Pr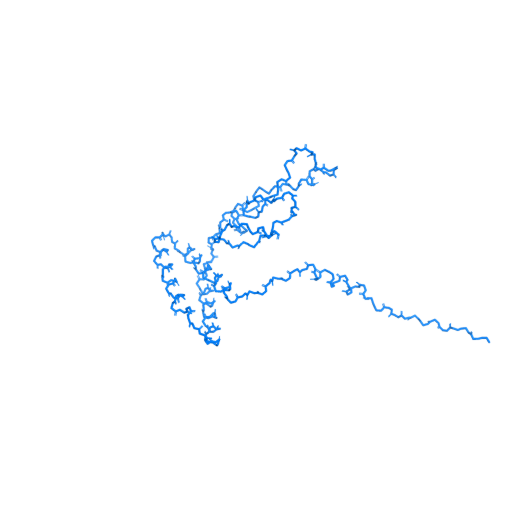otein AF-A0A7S3HL74-F1 (afdb_monomer_lite)

Structure (mmCIF, N/CA/C/O backbone):
data_AF-A0A7S3HL74-F1
#
_entry.id   AF-A0A7S3HL74-F1
#
loop_
_atom_site.group_PDB
_atom_site.id
_atom_site.type_symbol
_atom_site.label_atom_id
_atom_site.label_alt_id
_atom_site.label_comp_id
_atom_site.label_asym_id
_atom_site.label_entity_id
_atom_site.label_seq_id
_atom_site.pdbx_PDB_ins_code
_atom_site.Cartn_x
_atom_site.Cartn_y
_atom_site.Cartn_z
_atom_site.occupancy
_atom_site.B_iso_or_equiv
_atom_site.auth_seq_id
_atom_site.auth_comp_id
_atom_site.auth_asym_id
_atom_site.auth_atom_id
_atom_site.pdbx_PDB_model_num
ATOM 1 N N . MET A 1 1 ? 75.585 -4.451 28.211 1.00 37.38 1 MET A N 1
ATOM 2 C CA . MET A 1 1 ? 74.907 -4.015 26.971 1.00 37.38 1 MET A CA 1
ATOM 3 C C . MET A 1 1 ? 73.570 -4.729 26.893 1.00 37.38 1 MET A C 1
ATOM 5 O O . MET A 1 1 ? 73.553 -5.946 26.781 1.00 37.38 1 MET A O 1
ATOM 9 N N . ALA A 1 2 ? 72.476 -3.990 27.071 1.00 44.38 2 ALA A N 1
ATOM 10 C CA . ALA A 1 2 ? 71.110 -4.502 27.056 1.00 44.38 2 ALA A CA 1
ATOM 11 C C . ALA A 1 2 ? 70.552 -4.441 25.628 1.00 44.38 2 ALA A C 1
ATOM 13 O O . ALA A 1 2 ? 70.630 -3.385 25.007 1.00 44.38 2 ALA A O 1
ATOM 14 N N . LEU A 1 3 ? 69.982 -5.533 25.114 1.00 41.03 3 LEU A N 1
ATOM 15 C CA . LEU A 1 3 ? 69.311 -5.549 23.810 1.00 41.03 3 LEU A CA 1
ATOM 16 C C . LEU A 1 3 ? 68.032 -6.399 23.866 1.00 41.03 3 LEU A C 1
ATOM 18 O O . LEU A 1 3 ? 68.040 -7.610 23.696 1.00 41.03 3 LEU A O 1
ATOM 22 N N . HIS A 1 4 ? 66.960 -5.679 24.205 1.00 42.56 4 HIS A N 1
ATOM 23 C CA . HIS A 1 4 ? 65.608 -5.703 23.638 1.00 42.56 4 HIS A CA 1
ATOM 24 C C . HIS A 1 4 ? 64.936 -7.057 23.339 1.00 42.56 4 HIS A C 1
ATOM 26 O O . HIS A 1 4 ? 65.100 -7.653 22.279 1.00 42.56 4 HIS A O 1
ATOM 32 N N . LEU A 1 5 ? 64.035 -7.429 24.254 1.00 47.34 5 LEU A N 1
ATOM 33 C CA . LEU A 1 5 ? 62.905 -8.331 24.034 1.00 47.34 5 LEU A CA 1
ATOM 34 C C . LEU A 1 5 ? 61.949 -7.729 22.986 1.00 47.34 5 LEU A C 1
ATOM 36 O O . LEU A 1 5 ? 61.347 -6.682 23.223 1.00 47.34 5 LEU A O 1
ATOM 40 N N . LEU A 1 6 ? 61.787 -8.397 21.841 1.00 46.84 6 LEU A N 1
ATOM 41 C CA . LEU A 1 6 ? 60.770 -8.064 20.840 1.00 46.84 6 LEU A CA 1
ATOM 42 C C . LEU A 1 6 ? 59.389 -8.505 21.341 1.00 46.84 6 LEU A C 1
ATOM 44 O O . LEU A 1 6 ? 58.988 -9.659 21.204 1.00 46.84 6 LEU A O 1
ATOM 48 N N . PHE A 1 7 ? 58.660 -7.561 21.931 1.00 42.19 7 PHE A N 1
ATOM 49 C CA . PHE A 1 7 ? 57.243 -7.699 22.244 1.00 42.19 7 PHE A CA 1
ATOM 50 C C . PHE A 1 7 ? 56.452 -7.654 20.923 1.00 42.19 7 PHE A C 1
ATOM 52 O O . PHE A 1 7 ? 56.170 -6.583 20.389 1.00 42.19 7 PHE A O 1
ATOM 59 N N . LEU A 1 8 ? 56.121 -8.818 20.359 1.00 46.44 8 LEU A N 1
ATOM 60 C CA . LEU A 1 8 ? 55.135 -8.928 19.281 1.00 46.44 8 LEU A CA 1
ATOM 61 C C . LEU A 1 8 ? 53.761 -8.585 19.866 1.00 46.44 8 LEU A C 1
ATOM 63 O O . LEU A 1 8 ? 53.070 -9.442 20.414 1.00 46.44 8 LEU A O 1
ATOM 67 N N . SER A 1 9 ? 53.369 -7.313 19.784 1.00 47.75 9 SER A N 1
ATOM 68 C CA . SER A 1 9 ? 51.990 -6.917 20.047 1.00 47.75 9 SER A CA 1
ATOM 69 C C . SER A 1 9 ? 51.095 -7.619 19.028 1.00 47.75 9 SER A C 1
ATOM 71 O O . SER A 1 9 ? 51.180 -7.342 17.831 1.00 47.75 9 SER A O 1
ATOM 73 N N . THR A 1 10 ? 50.237 -8.523 19.490 1.00 53.28 10 THR A N 1
ATOM 74 C CA . THR A 1 10 ? 49.133 -9.064 18.702 1.00 53.28 10 THR A CA 1
ATOM 75 C C . THR A 1 10 ? 48.190 -7.911 18.365 1.00 53.28 10 THR A C 1
ATOM 77 O O . THR A 1 10 ? 47.340 -7.507 19.157 1.00 53.28 10 THR A O 1
ATOM 80 N N . GLN A 1 11 ? 48.388 -7.314 17.191 1.00 55.34 11 GLN A N 1
ATOM 81 C CA . GLN A 1 11 ? 47.513 -6.282 16.655 1.00 55.34 11 GLN A CA 1
ATOM 82 C C . GLN A 1 11 ? 46.176 -6.964 16.352 1.00 55.34 11 GLN A C 1
ATOM 84 O O . GLN A 1 11 ? 46.013 -7.624 15.334 1.00 55.34 11 GLN A O 1
ATOM 89 N N . LYS A 1 12 ? 45.238 -6.904 17.299 1.00 55.38 12 LYS A N 1
ATOM 90 C CA . LYS A 1 12 ? 43.874 -7.415 17.129 1.00 55.38 12 LYS A CA 1
ATOM 91 C C . LYS A 1 12 ? 43.313 -6.770 15.858 1.00 55.38 12 LYS A C 1
ATOM 93 O O . LYS A 1 12 ? 43.218 -5.547 15.828 1.00 55.38 12 LYS A O 1
ATOM 98 N N . ASP A 1 13 ? 43.016 -7.561 14.824 1.00 56.47 13 ASP A N 1
ATOM 99 C CA . ASP A 1 13 ? 42.648 -7.095 13.478 1.00 56.47 13 ASP A CA 1
ATOM 100 C C . ASP A 1 13 ? 41.436 -6.145 13.490 1.00 56.47 13 ASP A C 1
ATOM 102 O O . ASP A 1 13 ? 40.280 -6.529 13.308 1.00 56.47 13 ASP A O 1
ATOM 106 N N . THR A 1 14 ? 41.699 -4.855 13.687 1.00 60.34 14 THR A N 1
ATOM 107 C CA . THR A 1 14 ? 40.714 -3.767 13.646 1.00 60.34 14 THR A CA 1
ATOM 108 C C . THR A 1 14 ? 40.170 -3.555 12.235 1.00 60.34 14 THR A C 1
ATOM 110 O O . THR A 1 14 ? 39.013 -3.165 12.076 1.00 60.34 14 THR A O 1
ATOM 113 N N . ARG A 1 15 ? 40.963 -3.892 11.206 1.00 59.84 15 ARG A N 1
ATOM 114 C CA . ARG A 1 15 ? 40.569 -3.832 9.788 1.00 59.84 15 ARG A CA 1
ATOM 115 C C . ARG A 1 15 ? 39.362 -4.701 9.465 1.00 59.84 15 ARG A C 1
ATOM 117 O O . ARG A 1 15 ? 38.503 -4.272 8.701 1.00 59.84 15 ARG A O 1
ATOM 124 N N . MET A 1 16 ? 39.280 -5.896 10.050 1.00 53.41 16 MET A N 1
ATOM 125 C CA . MET A 1 16 ? 38.157 -6.802 9.811 1.00 53.41 16 M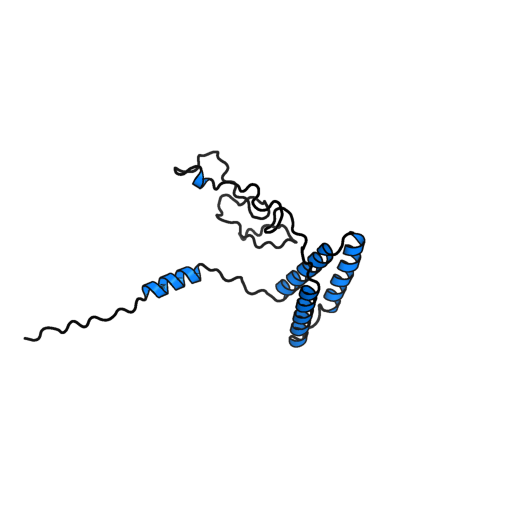ET A CA 1
ATOM 126 C C . MET A 1 16 ? 36.853 -6.171 10.313 1.00 53.41 16 MET A C 1
ATOM 128 O O . MET A 1 16 ? 35.866 -6.122 9.586 1.00 53.41 16 MET A O 1
ATOM 132 N N . ASN A 1 17 ? 36.876 -5.585 11.514 1.00 74.19 17 ASN A N 1
ATOM 133 C CA . ASN A 1 17 ? 35.724 -4.886 12.081 1.00 74.19 17 ASN A CA 1
ATOM 134 C C . ASN A 1 17 ? 35.342 -3.649 11.246 1.00 74.19 17 ASN A C 1
ATOM 136 O O . ASN A 1 17 ? 34.166 -3.412 11.003 1.00 74.19 17 ASN A O 1
ATOM 140 N N . GLN A 1 18 ? 36.322 -2.910 10.719 1.00 75.25 18 GLN A N 1
ATOM 141 C CA . GLN A 1 18 ? 36.076 -1.762 9.844 1.00 75.25 18 GLN A CA 1
ATOM 142 C C . GLN A 1 18 ? 35.429 -2.158 8.506 1.00 75.25 18 GLN A C 1
ATOM 144 O O . GLN A 1 18 ? 34.507 -1.483 8.059 1.00 75.25 18 GLN A O 1
ATOM 149 N N . ALA A 1 19 ? 35.866 -3.255 7.878 1.00 73.56 19 ALA A N 1
ATOM 150 C CA . ALA A 1 19 ? 35.266 -3.758 6.641 1.00 73.56 19 ALA A CA 1
ATOM 151 C C . ALA A 1 19 ? 33.822 -4.243 6.862 1.00 73.56 19 ALA A C 1
ATOM 153 O O . ALA A 1 19 ? 32.936 -3.920 6.071 1.00 73.56 19 ALA A O 1
ATOM 154 N N . PHE A 1 20 ? 33.562 -4.947 7.971 1.00 69.12 20 PHE A N 1
ATOM 155 C CA . PHE A 1 20 ? 32.204 -5.341 8.361 1.00 69.12 20 PHE A CA 1
ATOM 156 C C . PHE A 1 20 ? 31.319 -4.132 8.684 1.00 69.12 20 PHE A C 1
ATOM 158 O O . PHE A 1 20 ? 30.174 -4.087 8.244 1.00 69.12 20 PHE A O 1
ATOM 165 N N . GLN A 1 21 ? 31.842 -3.125 9.389 1.00 70.50 21 GLN A N 1
ATOM 166 C CA . GLN A 1 21 ? 31.128 -1.875 9.663 1.00 70.50 21 GLN A CA 1
ATOM 167 C C . GLN A 1 21 ? 30.859 -1.071 8.388 1.00 70.50 21 GLN A C 1
ATOM 169 O O . GLN A 1 21 ? 29.781 -0.506 8.259 1.00 70.50 21 GLN A O 1
ATOM 174 N N . ALA A 1 22 ? 31.784 -1.053 7.425 1.00 74.00 22 ALA A N 1
ATOM 175 C CA . ALA A 1 22 ? 31.590 -0.404 6.129 1.00 74.00 22 ALA A CA 1
ATOM 176 C C . ALA A 1 22 ? 30.518 -1.118 5.288 1.00 74.00 22 ALA A C 1
ATOM 178 O O . ALA A 1 22 ? 29.643 -0.465 4.721 1.00 74.00 22 ALA A O 1
ATOM 179 N N . ALA A 1 23 ? 30.532 -2.454 5.260 1.00 69.25 23 ALA A N 1
ATOM 180 C CA . ALA A 1 23 ? 29.496 -3.249 4.606 1.00 69.25 23 ALA A CA 1
ATOM 181 C C . ALA A 1 23 ? 28.125 -3.074 5.285 1.00 69.25 23 ALA A C 1
ATOM 183 O O . ALA A 1 23 ? 27.117 -2.915 4.604 1.00 69.25 23 ALA A O 1
ATOM 184 N N . ALA A 1 24 ? 28.080 -3.036 6.620 1.00 64.12 24 ALA A N 1
ATOM 185 C CA . ALA A 1 24 ? 26.858 -2.777 7.380 1.00 64.12 24 ALA A CA 1
ATOM 186 C C . ALA A 1 24 ? 26.355 -1.332 7.215 1.00 64.12 24 ALA A C 1
ATOM 188 O O . ALA A 1 24 ? 25.153 -1.115 7.138 1.00 64.12 24 ALA A O 1
ATOM 189 N N . ALA A 1 25 ? 27.249 -0.346 7.100 1.00 60.09 25 ALA A N 1
ATOM 190 C CA . ALA A 1 25 ? 26.888 1.044 6.821 1.00 60.09 25 ALA A CA 1
ATOM 191 C C . ALA A 1 25 ? 26.334 1.234 5.398 1.00 60.09 25 ALA A C 1
ATOM 193 O O . ALA A 1 25 ? 25.518 2.127 5.172 1.00 60.09 25 ALA A O 1
ATOM 194 N N . ALA A 1 26 ? 26.737 0.383 4.445 1.00 58.62 26 ALA A N 1
ATOM 195 C CA . ALA A 1 26 ? 26.147 0.348 3.107 1.00 58.62 26 ALA A CA 1
ATOM 196 C C . ALA A 1 26 ? 24.692 -0.161 3.121 1.00 58.62 26 ALA A C 1
ATOM 198 O O . ALA A 1 26 ? 23.897 0.220 2.257 1.00 58.62 26 ALA A O 1
ATOM 199 N N . TYR A 1 27 ? 24.310 -0.963 4.123 1.00 51.84 27 TYR A N 1
ATOM 200 C CA . TYR A 1 27 ? 22.913 -1.305 4.378 1.00 51.84 27 TYR A CA 1
ATOM 201 C C . TYR A 1 27 ? 22.188 -0.108 4.999 1.00 51.84 27 TYR A C 1
ATOM 203 O O . TYR A 1 27 ? 22.170 0.105 6.210 1.00 51.84 27 TYR A O 1
ATOM 211 N N . LYS A 1 28 ? 21.536 0.682 4.146 1.00 54.94 28 LYS A N 1
ATOM 212 C CA . LYS A 1 28 ? 20.613 1.730 4.587 1.00 54.94 28 LYS A CA 1
ATOM 213 C C . LYS A 1 28 ? 19.400 1.069 5.249 1.00 54.94 28 LYS A C 1
ATOM 215 O O . LYS A 1 28 ? 18.596 0.430 4.572 1.00 54.94 28 LYS A O 1
ATOM 220 N N . PHE A 1 29 ? 19.257 1.223 6.566 1.00 47.34 29 PHE A N 1
ATOM 221 C CA . PHE A 1 29 ? 18.035 0.822 7.263 1.00 47.34 29 PHE A CA 1
ATOM 222 C C . PHE A 1 29 ? 16.837 1.579 6.682 1.00 47.34 29 PHE A C 1
ATOM 224 O O . PHE A 1 29 ? 16.922 2.778 6.401 1.00 47.34 29 PHE A O 1
ATOM 231 N N . ALA A 1 30 ? 15.711 0.886 6.505 1.00 58.19 30 ALA A N 1
ATOM 232 C CA . ALA A 1 30 ? 14.470 1.551 6.138 1.00 58.19 30 ALA A CA 1
ATOM 233 C C . ALA A 1 30 ? 14.126 2.603 7.212 1.00 58.19 30 ALA A C 1
ATOM 235 O O . ALA A 1 30 ? 14.238 2.301 8.404 1.00 58.19 30 ALA A O 1
ATOM 236 N N . PRO A 1 31 ? 13.717 3.826 6.826 1.00 70.75 31 PRO A N 1
ATOM 237 C CA . PRO A 1 31 ? 13.365 4.853 7.795 1.00 70.75 31 PRO A CA 1
ATOM 238 C C . PRO A 1 31 ? 12.210 4.372 8.678 1.00 70.75 31 PRO A C 1
ATOM 240 O O . PRO A 1 31 ? 11.273 3.724 8.197 1.00 70.75 31 PRO A O 1
ATOM 243 N N . THR A 1 32 ? 12.268 4.703 9.969 1.00 79.44 32 THR A N 1
ATOM 244 C CA . THR A 1 32 ? 11.160 4.446 10.891 1.00 79.44 32 THR A CA 1
ATOM 245 C C . THR A 1 32 ? 9.922 5.197 10.408 1.00 79.44 32 THR A C 1
ATOM 247 O O . THR A 1 32 ? 9.981 6.365 10.017 1.00 79.44 32 THR A O 1
ATOM 250 N N . LEU A 1 33 ? 8.787 4.502 10.366 1.00 84.19 33 LEU A N 1
ATOM 251 C CA . LEU A 1 33 ? 7.558 5.071 9.831 1.00 84.19 33 LEU A CA 1
ATOM 252 C C . LEU A 1 33 ? 6.895 5.965 10.869 1.00 84.19 33 LEU A C 1
ATOM 254 O O . LEU A 1 33 ? 6.742 5.598 12.031 1.00 84.19 33 LEU A O 1
ATOM 258 N N . THR A 1 34 ? 6.433 7.129 10.426 1.00 91.75 34 THR A N 1
ATOM 259 C CA . THR A 1 34 ? 5.520 7.940 11.236 1.00 91.75 34 THR A CA 1
ATOM 260 C C . THR A 1 34 ? 4.186 7.209 11.401 1.00 91.75 34 THR A C 1
ATOM 262 O O . THR A 1 34 ? 3.741 6.500 10.494 1.00 91.75 34 THR A O 1
ATOM 265 N N . HIS A 1 35 ? 3.484 7.444 12.513 1.00 90.62 35 HIS A N 1
ATOM 266 C CA . HIS A 1 35 ? 2.168 6.841 12.758 1.00 90.62 35 HIS A CA 1
ATOM 267 C C . HIS A 1 35 ? 1.191 7.070 11.590 1.00 90.62 35 HIS A C 1
ATOM 269 O O . HIS A 1 35 ? 0.522 6.146 11.131 1.00 90.62 35 HIS A O 1
ATOM 275 N N . LYS A 1 36 ? 1.182 8.285 11.025 1.00 91.06 36 LYS A N 1
ATOM 276 C CA . LYS A 1 36 ? 0.378 8.618 9.841 1.00 91.06 36 LYS A CA 1
ATOM 277 C C . LYS A 1 36 ? 0.725 7.724 8.645 1.00 91.06 36 LYS A C 1
ATOM 279 O O . LYS A 1 36 ? -0.178 7.231 7.976 1.00 91.06 36 LYS A O 1
ATOM 284 N N . GLN A 1 37 ? 2.012 7.507 8.362 1.00 89.75 37 GLN A N 1
ATOM 285 C CA . GLN A 1 37 ? 2.442 6.622 7.275 1.00 89.75 37 GLN A CA 1
ATOM 286 C C . GLN A 1 37 ? 2.037 5.169 7.532 1.00 89.75 37 GLN A C 1
ATOM 288 O O . GLN A 1 37 ? 1.591 4.505 6.598 1.00 89.75 37 GLN A O 1
ATOM 293 N N . GLU A 1 38 ? 2.145 4.681 8.769 1.00 90.19 38 GLU A N 1
ATOM 294 C CA . GLU A 1 38 ? 1.703 3.327 9.120 1.00 90.19 38 GLU A CA 1
ATOM 295 C C . GLU A 1 38 ? 0.204 3.138 8.883 1.00 90.19 38 GLU A C 1
ATOM 297 O O . GLU A 1 38 ? -0.193 2.190 8.205 1.00 90.19 38 GLU A O 1
ATOM 302 N N . VAL A 1 39 ? -0.624 4.069 9.367 1.00 93.75 39 VAL A N 1
ATOM 303 C CA . VAL A 1 39 ? -2.082 4.033 9.183 1.00 93.75 39 VAL A CA 1
ATOM 304 C C . VAL A 1 39 ? -2.446 4.106 7.699 1.00 93.75 39 VAL A C 1
ATOM 306 O O . VAL A 1 39 ? -3.264 3.317 7.229 1.00 93.75 39 VAL A O 1
ATOM 309 N N . MET A 1 40 ? -1.802 4.989 6.925 1.00 93.12 40 MET A N 1
ATOM 310 C CA . MET A 1 40 ? -2.044 5.087 5.478 1.00 93.12 40 MET A CA 1
ATOM 311 C C . MET A 1 40 ? -1.652 3.804 4.734 1.00 93.12 40 MET A C 1
ATOM 313 O O . MET A 1 40 ? -2.377 3.363 3.842 1.00 93.12 40 MET A O 1
ATOM 317 N N . ARG A 1 41 ? -0.530 3.168 5.097 1.00 90.12 41 ARG A N 1
ATOM 318 C CA . ARG A 1 41 ? -0.130 1.874 4.519 1.00 90.12 41 ARG A CA 1
ATOM 319 C C . ARG A 1 41 ? -1.111 0.767 4.890 1.00 90.12 41 ARG A C 1
ATOM 321 O O . ARG A 1 41 ? -1.455 -0.039 4.029 1.00 90.12 41 ARG A O 1
ATOM 328 N N . MET A 1 42 ? -1.589 0.755 6.132 1.00 93.69 42 MET A N 1
ATOM 329 C CA . MET A 1 42 ? -2.586 -0.200 6.611 1.00 93.69 42 MET A CA 1
ATOM 330 C C . MET A 1 42 ? -3.913 -0.057 5.857 1.00 93.69 42 MET A C 1
ATOM 332 O O . MET A 1 42 ? -4.439 -1.055 5.374 1.00 93.69 42 MET A O 1
ATOM 336 N N . TYR A 1 43 ? -4.391 1.175 5.660 1.00 95.94 43 TYR A N 1
ATOM 337 C CA . TYR A 1 43 ? -5.587 1.470 4.865 1.00 95.94 43 TYR A CA 1
ATOM 338 C C . TYR A 1 43 ? -5.436 1.055 3.392 1.00 95.94 43 TYR A C 1
ATOM 340 O O . TYR A 1 43 ? -6.339 0.492 2.782 1.00 95.94 43 TYR A O 1
ATOM 348 N N . ARG A 1 44 ? -4.262 1.263 2.788 1.00 92.81 44 ARG A N 1
ATOM 349 C CA . ARG A 1 44 ? -4.016 0.777 1.418 1.00 92.81 44 ARG A CA 1
ATOM 350 C C . ARG A 1 44 ? -3.990 -0.745 1.350 1.00 92.81 44 ARG A C 1
ATOM 352 O O . ARG A 1 44 ? -4.502 -1.314 0.389 1.00 92.81 44 ARG A O 1
ATOM 359 N N . ARG A 1 45 ? -3.403 -1.406 2.352 1.00 92.19 45 ARG A N 1
ATOM 360 C CA . ARG A 1 45 ? -3.381 -2.872 2.441 1.00 92.19 45 ARG A CA 1
ATOM 361 C C . ARG A 1 45 ? -4.795 -3.434 2.597 1.00 92.19 45 ARG A C 1
ATOM 363 O O . ARG A 1 45 ? -5.095 -4.409 1.918 1.00 92.19 45 ARG A O 1
ATOM 370 N N . SER A 1 46 ? -5.664 -2.810 3.398 1.00 95.81 46 SER A N 1
ATOM 371 C CA . SER A 1 46 ? -7.060 -3.249 3.540 1.00 95.81 46 SER A CA 1
ATOM 372 C C . SER A 1 46 ? -7.838 -3.132 2.232 1.00 95.81 46 SER A C 1
ATOM 374 O O . SER A 1 46 ? -8.469 -4.099 1.823 1.00 95.81 46 SER A O 1
ATOM 376 N N . LEU A 1 47 ? -7.724 -2.015 1.507 1.00 95.81 47 LEU A N 1
ATOM 377 C CA . LEU A 1 47 ? -8.399 -1.862 0.213 1.00 95.81 47 LEU A CA 1
ATOM 378 C C . LEU A 1 47 ? -7.901 -2.859 -0.841 1.00 95.81 47 LEU A C 1
ATOM 380 O O . LEU A 1 47 ? -8.699 -3.405 -1.596 1.00 95.81 47 LEU A O 1
ATOM 384 N N . ARG A 1 48 ? -6.592 -3.133 -0.895 1.00 92.56 48 ARG A N 1
ATOM 385 C CA . ARG A 1 48 ? -6.042 -4.160 -1.798 1.00 92.56 48 ARG A CA 1
ATOM 386 C C . ARG A 1 48 ? -6.533 -5.562 -1.445 1.00 92.56 48 ARG A C 1
ATOM 388 O O . ARG A 1 48 ? -6.770 -6.359 -2.347 1.00 92.56 48 ARG A O 1
ATOM 395 N N . LEU A 1 49 ? -6.684 -5.850 -0.155 1.00 93.88 49 LEU A N 1
ATOM 396 C CA . LEU A 1 49 ? -7.221 -7.115 0.332 1.00 93.88 49 LEU A CA 1
ATOM 397 C C . LEU A 1 49 ? -8.686 -7.274 -0.085 1.00 93.88 49 LEU A C 1
ATOM 399 O O . LEU A 1 49 ? -9.016 -8.277 -0.706 1.00 93.88 49 LEU A O 1
ATOM 403 N N . VAL A 1 50 ? -9.522 -6.253 0.135 1.00 96.31 50 VAL A N 1
ATOM 404 C CA . VAL A 1 50 ? -10.915 -6.231 -0.351 1.00 96.31 50 VAL A CA 1
ATOM 405 C C . VAL A 1 50 ? -10.961 -6.419 -1.868 1.00 96.31 50 VAL A C 1
ATOM 407 O O . VAL A 1 50 ? -11.721 -7.243 -2.355 1.00 96.31 50 VAL A O 1
ATOM 410 N N . ASN A 1 51 ? -10.097 -5.732 -2.620 1.00 94.06 51 ASN A N 1
ATOM 411 C CA . ASN A 1 51 ? -10.008 -5.881 -4.075 1.00 94.06 51 ASN A CA 1
ATOM 412 C C . ASN A 1 51 ? -9.545 -7.271 -4.534 1.00 94.06 51 ASN A C 1
ATOM 414 O O . ASN A 1 51 ? -9.826 -7.644 -5.662 1.00 94.06 51 ASN A O 1
ATOM 418 N N . SER A 1 52 ? -8.789 -8.001 -3.712 1.00 93.00 52 SER A N 1
ATOM 419 C CA . SER A 1 52 ? -8.331 -9.354 -4.059 1.00 93.00 52 SER A CA 1
ATOM 420 C C . SER A 1 52 ? -9.427 -10.396 -3.837 1.00 93.00 52 SER A C 1
ATOM 422 O O . SER A 1 52 ? -9.463 -11.386 -4.549 1.00 93.00 52 SER A O 1
ATOM 424 N N . TRP A 1 53 ? -10.320 -10.164 -2.871 1.00 95.19 53 TRP A N 1
ATOM 425 C CA . TRP A 1 53 ? -11.477 -11.027 -2.613 1.00 95.19 53 TRP A CA 1
ATOM 426 C C . TRP A 1 53 ? -12.692 -10.691 -3.482 1.00 95.19 53 TRP A C 1
ATOM 428 O O . TRP A 1 53 ? -13.478 -11.573 -3.812 1.00 95.19 53 TRP A O 1
ATOM 438 N N . ALA A 1 54 ? -12.887 -9.414 -3.808 1.00 94.75 54 ALA A N 1
ATOM 439 C CA . ALA A 1 54 ? -14.041 -8.965 -4.568 1.00 94.75 54 ALA A CA 1
ATOM 440 C C . ALA A 1 54 ? -13.885 -9.307 -6.054 1.00 94.75 54 ALA A C 1
ATOM 442 O O . ALA A 1 54 ? -12.993 -8.798 -6.728 1.00 94.75 54 ALA A O 1
ATOM 443 N N . GLU A 1 55 ? -14.808 -10.112 -6.574 1.00 90.56 55 GLU A N 1
ATOM 444 C CA . GLU A 1 55 ? -14.906 -10.408 -8.006 1.00 90.56 55 GLU A CA 1
ATOM 445 C C . GLU A 1 55 ? -15.480 -9.213 -8.790 1.00 90.56 55 GLU A C 1
ATOM 447 O O . GLU A 1 55 ? -14.957 -8.826 -9.834 1.00 90.56 55 GLU A O 1
ATOM 452 N N . ASN A 1 56 ? -16.523 -8.577 -8.241 1.00 95.38 56 ASN A N 1
ATOM 453 C CA . ASN A 1 56 ? -17.260 -7.485 -8.880 1.00 95.38 56 ASN A CA 1
ATOM 454 C C . ASN A 1 56 ? -16.962 -6.116 -8.259 1.00 95.38 56 ASN A C 1
ATOM 456 O O . ASN A 1 56 ? -16.695 -5.984 -7.060 1.00 95.38 56 ASN A O 1
ATOM 460 N N . ARG A 1 57 ? -17.075 -5.060 -9.078 1.00 95.00 57 ARG A N 1
ATOM 461 C CA . ARG A 1 57 ? -16.807 -3.684 -8.636 1.00 95.00 57 ARG A CA 1
ATOM 462 C C . ARG A 1 57 ? -17.818 -3.129 -7.647 1.00 95.00 57 ARG A C 1
ATOM 464 O O . ARG A 1 57 ? -17.408 -2.368 -6.775 1.00 95.00 57 ARG A O 1
ATOM 471 N N . ASP A 1 58 ? -19.077 -3.529 -7.735 1.00 96.94 58 ASP A N 1
ATOM 472 C CA . ASP A 1 58 ? -20.107 -3.052 -6.809 1.00 96.94 58 ASP A CA 1
ATOM 473 C C . ASP A 1 58 ? -19.842 -3.567 -5.391 1.00 96.94 58 ASP A C 1
ATOM 475 O O . ASP A 1 58 ? -19.747 -2.774 -4.456 1.00 96.94 58 ASP A O 1
ATOM 479 N N . VAL A 1 59 ? -19.546 -4.866 -5.262 1.00 96.56 59 VAL A N 1
ATOM 480 C CA . VAL A 1 59 ? -19.132 -5.493 -3.993 1.00 96.56 59 VAL A CA 1
ATOM 481 C C . VAL A 1 59 ? -17.875 -4.822 -3.440 1.00 96.56 59 VAL A C 1
ATOM 483 O O . VAL A 1 59 ? -17.818 -4.476 -2.261 1.00 96.56 59 VAL A O 1
ATOM 486 N N . PHE A 1 60 ? -16.873 -4.577 -4.293 1.00 96.94 60 PHE A N 1
ATOM 487 C CA . PHE A 1 60 ? -15.673 -3.851 -3.880 1.00 96.94 60 PHE A CA 1
ATOM 488 C C . PHE A 1 60 ? -16.007 -2.460 -3.325 1.00 96.94 60 PHE A C 1
ATOM 490 O O . PHE A 1 60 ? -15.463 -2.080 -2.292 1.00 96.94 60 PHE A O 1
ATOM 497 N N . ASN A 1 61 ? -16.874 -1.698 -3.995 1.00 96.88 61 ASN A N 1
ATOM 498 C CA . ASN A 1 61 ? -17.219 -0.340 -3.584 1.00 96.88 61 ASN A CA 1
ATOM 499 C C . ASN A 1 61 ? -17.958 -0.328 -2.240 1.00 96.88 61 ASN A C 1
ATOM 501 O O . ASN A 1 61 ? -17.614 0.471 -1.369 1.00 96.88 61 ASN A O 1
ATOM 505 N N . GLU A 1 62 ? -18.924 -1.227 -2.050 1.00 97.75 62 GLU A N 1
ATOM 506 C CA . GLU A 1 62 ? -19.663 -1.364 -0.791 1.00 97.75 62 GLU A CA 1
ATOM 507 C C . GLU A 1 62 ? -18.730 -1.708 0.377 1.00 97.75 62 GLU A C 1
ATOM 509 O O . GLU A 1 62 ? -18.742 -1.033 1.409 1.00 97.75 62 GLU A O 1
ATOM 514 N N . GLU A 1 63 ? -17.865 -2.708 0.207 1.00 97.12 63 GLU A N 1
ATOM 515 C CA . GLU A 1 63 ? -16.914 -3.117 1.243 1.00 97.12 63 GLU A CA 1
ATOM 516 C C . GLU A 1 63 ? -15.828 -2.057 1.488 1.00 97.12 63 GLU A C 1
ATOM 518 O O . GLU A 1 63 ? -15.465 -1.773 2.632 1.00 97.12 63 GLU A O 1
ATOM 523 N N . ALA A 1 64 ? -15.340 -1.393 0.439 1.00 97.06 64 ALA A N 1
ATOM 524 C CA . ALA A 1 64 ? -14.378 -0.302 0.568 1.00 97.06 64 ALA A CA 1
ATOM 525 C C . ALA A 1 64 ? -14.958 0.891 1.345 1.00 97.06 64 ALA A C 1
ATOM 527 O O . ALA A 1 64 ? -14.236 1.525 2.122 1.00 97.06 64 ALA A O 1
ATOM 528 N N . LEU A 1 65 ? -16.251 1.192 1.176 1.00 97.81 65 LEU A N 1
ATOM 529 C CA . LEU A 1 65 ? -16.939 2.225 1.953 1.00 97.81 65 LEU A CA 1
ATOM 530 C C . LEU A 1 65 ? -17.037 1.847 3.432 1.00 97.81 65 LEU A C 1
ATOM 532 O O . LEU A 1 65 ? -16.749 2.695 4.276 1.00 97.81 65 LEU A O 1
ATOM 536 N N . LYS A 1 66 ? -17.351 0.585 3.753 1.00 97.62 66 LYS A N 1
ATOM 537 C CA . LYS A 1 66 ? -17.354 0.091 5.143 1.00 97.62 66 LYS A CA 1
ATOM 538 C C . LYS A 1 66 ? -15.978 0.249 5.787 1.00 97.62 66 LYS A C 1
ATOM 540 O O . LYS A 1 66 ? -15.866 0.833 6.861 1.00 97.62 66 LYS A O 1
ATOM 545 N N . VAL A 1 67 ? -14.916 -0.170 5.092 1.00 97.12 67 VAL A N 1
ATOM 546 C CA . VAL A 1 67 ? -13.534 0.012 5.564 1.00 97.12 67 VAL A CA 1
ATOM 547 C C . VAL A 1 67 ? -13.225 1.493 5.783 1.00 97.12 67 VAL A C 1
ATOM 549 O O . VAL A 1 67 ? -12.661 1.863 6.809 1.00 97.12 67 VAL A O 1
ATOM 552 N N . ARG A 1 68 ? -13.602 2.375 4.855 1.00 97.31 68 ARG A N 1
ATOM 553 C CA . ARG A 1 68 ? -13.383 3.819 5.017 1.00 97.31 68 ARG A CA 1
ATOM 554 C C . ARG A 1 68 ? -14.100 4.377 6.246 1.00 97.31 68 ARG A C 1
ATOM 556 O O . ARG A 1 68 ? -13.515 5.184 6.969 1.00 97.31 68 ARG A O 1
ATOM 563 N N . GLU A 1 69 ? -15.331 3.945 6.482 1.00 98.00 69 GLU A N 1
ATOM 564 C CA . GLU A 1 69 ? -16.130 4.370 7.626 1.00 98.00 69 GLU A CA 1
ATOM 565 C C . GLU A 1 69 ? -15.511 3.911 8.956 1.00 98.00 69 GLU A C 1
ATOM 567 O O . GLU A 1 69 ? -15.335 4.727 9.860 1.00 98.00 69 GLU A O 1
ATOM 572 N N . GLU A 1 70 ? -15.032 2.666 9.048 1.00 96.00 70 GLU A N 1
ATOM 573 C CA . GLU A 1 70 ? -14.312 2.168 10.232 1.00 96.00 70 GLU A CA 1
ATOM 574 C C . GLU A 1 70 ? -13.063 3.005 10.566 1.00 96.00 70 GLU A C 1
ATOM 576 O O . GLU A 1 70 ? -12.783 3.299 11.735 1.00 96.00 70 GLU A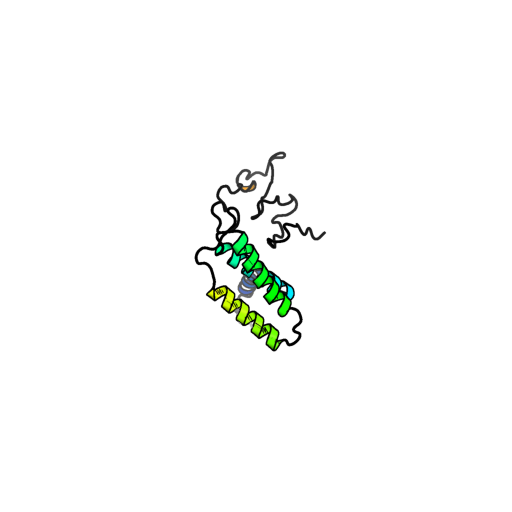 O 1
ATOM 581 N N . PHE A 1 71 ? -12.298 3.418 9.550 1.00 96.50 71 PHE A N 1
ATOM 582 C CA . PHE A 1 71 ? -11.128 4.278 9.750 1.00 96.50 71 PHE A CA 1
ATOM 583 C C . PHE A 1 71 ? -11.527 5.699 10.169 1.00 96.50 71 PHE A C 1
ATOM 585 O O . PHE A 1 71 ? -10.858 6.292 11.019 1.00 96.50 71 PHE A O 1
ATOM 592 N N . ASN A 1 72 ? -12.617 6.243 9.621 1.00 96.62 72 ASN A N 1
ATOM 593 C CA . ASN A 1 72 ? -13.129 7.560 10.007 1.00 96.62 72 ASN A CA 1
ATOM 594 C C . ASN A 1 72 ? -13.582 7.585 11.472 1.00 96.62 72 ASN A C 1
ATOM 596 O O . ASN A 1 72 ? -13.218 8.508 12.203 1.00 96.62 72 ASN A O 1
ATOM 600 N N . GLN A 1 73 ? -14.298 6.550 11.918 1.00 96.44 73 GLN A N 1
ATOM 601 C CA . GLN A 1 73 ? -14.758 6.409 13.305 1.00 96.44 73 GLN A CA 1
ATOM 602 C C . GLN A 1 73 ? -13.599 6.397 14.310 1.00 96.44 73 GLN A C 1
ATOM 604 O O . GLN A 1 73 ? -13.732 6.882 15.433 1.00 96.44 73 GLN A O 1
ATOM 609 N N . ASN A 1 74 ? -12.437 5.881 13.903 1.00 94.12 74 ASN A N 1
ATOM 610 C CA . ASN A 1 74 ? -11.265 5.733 14.763 1.00 94.12 74 ASN A CA 1
ATOM 611 C C . ASN A 1 74 ? -10.189 6.813 14.574 1.00 94.12 74 ASN A C 1
ATOM 613 O O . ASN A 1 74 ? -9.111 6.716 15.161 1.00 94.12 74 ASN A O 1
ATOM 617 N N . LYS A 1 75 ? -10.469 7.862 13.794 1.00 92.25 75 LYS A N 1
ATOM 618 C CA . LYS A 1 75 ? -9.487 8.894 13.432 1.00 92.25 75 LYS A CA 1
ATOM 619 C C . LYS A 1 75 ? -9.060 9.799 14.595 1.00 92.25 75 LYS A C 1
ATOM 621 O O . LYS A 1 75 ? -7.921 10.254 14.614 1.00 92.25 75 LYS A O 1
ATOM 626 N N . ASN A 1 76 ? -9.963 10.077 15.538 1.00 93.94 76 ASN A N 1
ATOM 627 C CA . ASN A 1 76 ? -9.795 11.137 16.544 1.00 93.94 76 ASN A CA 1
ATOM 628 C C . ASN A 1 76 ? -9.416 10.617 17.947 1.00 93.94 76 ASN A C 1
ATOM 630 O O . ASN A 1 76 ? -9.643 11.310 18.936 1.00 93.94 76 ASN A O 1
ATOM 634 N N . HIS A 1 77 ? -8.880 9.398 18.071 1.00 92.69 77 HIS A N 1
ATOM 635 C CA . HIS A 1 77 ? -8.424 8.892 19.373 1.00 92.69 77 HIS A CA 1
ATOM 636 C C . HIS A 1 77 ? -7.066 9.499 19.742 1.00 92.69 77 HIS A C 1
ATOM 638 O O . HIS A 1 77 ? -6.137 9.451 18.943 1.00 92.69 77 HIS A O 1
ATOM 644 N N . THR A 1 78 ? -6.940 10.015 20.965 1.00 92.81 78 THR A N 1
ATOM 645 C CA . THR A 1 78 ? -5.691 10.620 21.478 1.00 92.81 78 THR A CA 1
ATOM 646 C C . THR A 1 78 ? -4.902 9.667 22.381 1.00 92.81 78 THR A C 1
ATOM 648 O O . THR A 1 78 ? -3.687 9.779 22.505 1.00 92.81 78 THR A O 1
ATOM 651 N N . GLU A 1 79 ? -5.587 8.702 22.997 1.00 95.62 79 GLU A N 1
ATOM 652 C CA . GLU A 1 79 ? -5.007 7.768 23.966 1.00 95.62 79 GLU A CA 1
ATOM 653 C C . GLU A 1 79 ? -4.032 6.775 23.297 1.00 95.62 79 GLU A C 1
ATOM 655 O O . GLU A 1 79 ? -4.471 5.928 22.504 1.00 95.62 79 GLU A O 1
ATOM 660 N N . PRO A 1 80 ? -2.724 6.790 23.630 1.00 93.75 80 PRO A N 1
ATOM 661 C CA . PRO A 1 80 ? -1.717 5.990 22.929 1.00 93.75 80 PRO A CA 1
ATOM 662 C C . PRO A 1 80 ? -1.922 4.482 23.118 1.00 93.75 80 PRO A C 1
ATOM 664 O O . PRO A 1 80 ? -1.748 3.709 22.176 1.00 93.75 80 PRO A O 1
ATOM 667 N N . ALA A 1 81 ? -2.364 4.050 24.304 1.00 95.50 81 ALA A N 1
ATOM 668 C CA . ALA A 1 81 ? -2.661 2.644 24.579 1.00 95.50 81 ALA A CA 1
ATOM 669 C C . ALA A 1 81 ? -3.817 2.122 23.709 1.00 95.50 81 ALA A C 1
ATOM 671 O O . ALA A 1 81 ? -3.768 1.003 23.192 1.00 95.50 81 ALA A O 1
ATOM 672 N N . LYS A 1 82 ? -4.844 2.955 23.496 1.00 95.12 82 LYS A N 1
ATOM 673 C CA . LYS A 1 82 ? -5.987 2.623 22.641 1.00 95.12 82 LYS A CA 1
ATOM 674 C C . LYS A 1 82 ? -5.575 2.554 21.173 1.00 95.12 82 LYS A C 1
ATOM 676 O O . LYS A 1 82 ? -5.951 1.603 20.494 1.00 95.12 82 LYS A O 1
ATOM 681 N N . ILE A 1 83 ? -4.767 3.507 20.704 1.00 95.12 83 ILE A N 1
ATOM 682 C CA . ILE A 1 83 ? -4.229 3.509 19.336 1.00 95.12 83 ILE A CA 1
ATOM 683 C C . ILE A 1 83 ? -3.400 2.246 19.082 1.00 95.12 83 ILE A C 1
ATOM 685 O O . ILE A 1 83 ? -3.616 1.561 18.084 1.00 95.12 83 ILE A O 1
ATOM 689 N N . ALA A 1 84 ? -2.491 1.894 19.996 1.00 95.00 84 ALA A N 1
ATOM 690 C CA . ALA A 1 84 ? -1.665 0.696 19.866 1.00 95.00 84 ALA A CA 1
ATOM 691 C C . ALA A 1 84 ? -2.514 -0.583 19.799 1.00 95.00 84 ALA A C 1
ATOM 693 O O . ALA A 1 84 ? -2.249 -1.460 18.974 1.00 95.00 84 ALA A O 1
ATOM 694 N N . ARG A 1 85 ? -3.573 -0.663 20.618 1.00 96.75 85 ARG A N 1
ATOM 695 C CA . ARG A 1 85 ? -4.526 -1.777 20.592 1.00 96.75 85 ARG A CA 1
ATOM 696 C C . ARG A 1 85 ? -5.255 -1.871 19.249 1.00 96.75 85 ARG A C 1
ATOM 698 O O . ARG A 1 85 ? -5.245 -2.939 18.648 1.00 96.75 85 ARG A O 1
ATOM 705 N N . LEU A 1 86 ? -5.809 -0.762 18.753 1.00 96.12 86 LEU A N 1
ATOM 706 C CA . LEU A 1 86 ? -6.509 -0.713 17.462 1.00 96.12 86 LEU A CA 1
ATOM 707 C C . LEU A 1 86 ? -5.590 -1.099 16.297 1.00 96.12 86 LEU A C 1
ATOM 709 O O . LEU A 1 86 ? -5.980 -1.868 15.425 1.00 96.12 86 LEU A O 1
ATOM 713 N N . MET A 1 87 ? -4.346 -0.613 16.300 1.00 95.50 87 MET A N 1
ATOM 714 C CA . MET A 1 87 ? -3.354 -0.970 15.282 1.00 95.50 87 MET A CA 1
A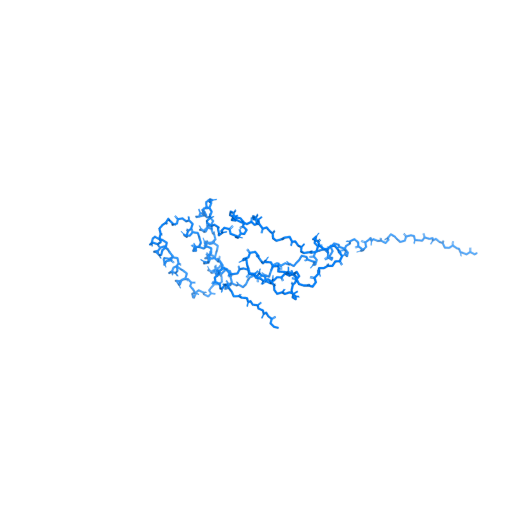TOM 715 C C . MET A 1 87 ? -3.016 -2.463 15.313 1.00 95.50 87 MET A C 1
ATOM 717 O O . MET A 1 87 ? -2.833 -3.071 14.259 1.00 95.50 87 MET A O 1
ATOM 721 N N . ARG A 1 88 ? -2.933 -3.070 16.502 1.00 96.38 88 ARG A N 1
ATOM 722 C CA . ARG A 1 88 ? -2.712 -4.513 16.644 1.00 96.38 88 ARG A CA 1
ATOM 723 C C . ARG A 1 88 ? -3.908 -5.310 16.119 1.00 96.38 88 ARG A C 1
ATOM 725 O O . ARG A 1 88 ? -3.718 -6.156 15.253 1.00 96.38 88 ARG A O 1
ATOM 732 N N . GLU A 1 89 ? -5.116 -4.986 16.573 1.00 96.56 89 GLU A N 1
ATOM 733 C CA . GLU A 1 89 ? -6.360 -5.642 16.142 1.00 96.56 89 GLU A CA 1
ATOM 734 C C . GLU A 1 89 ? -6.553 -5.545 14.619 1.00 96.56 89 GLU A C 1
ATOM 736 O O . GLU A 1 89 ? -6.922 -6.518 13.962 1.00 96.56 89 GLU A O 1
ATOM 741 N N . ALA A 1 90 ? -6.243 -4.388 14.026 1.00 95.38 90 ALA A N 1
ATOM 742 C CA . ALA A 1 90 ? -6.310 -4.194 12.583 1.00 95.38 90 ALA A CA 1
ATOM 743 C C . ALA A 1 90 ? -5.289 -5.060 11.822 1.00 95.38 90 ALA A C 1
ATOM 745 O O . ALA A 1 90 ? -5.625 -5.627 10.782 1.00 95.38 90 ALA A O 1
ATOM 746 N N . ARG A 1 91 ? -4.057 -5.206 12.334 1.00 95.19 91 ARG A N 1
ATOM 747 C CA . ARG A 1 91 ? -3.040 -6.095 11.738 1.00 95.19 91 ARG A CA 1
ATOM 748 C C . ARG A 1 91 ? -3.456 -7.561 11.819 1.00 95.19 91 ARG A C 1
ATOM 750 O O . ARG A 1 91 ? -3.351 -8.263 10.820 1.00 95.19 91 ARG A O 1
ATOM 757 N N . GLU A 1 92 ? -3.969 -7.998 12.965 1.00 96.81 92 GLU A N 1
ATOM 758 C CA . GLU A 1 92 ? -4.482 -9.360 13.158 1.00 96.81 92 GLU A CA 1
ATOM 759 C C . GLU A 1 92 ? -5.643 -9.660 12.203 1.00 96.81 92 GLU A C 1
ATOM 761 O O . GLU A 1 92 ? -5.677 -10.716 11.574 1.00 96.81 92 GLU A O 1
ATOM 766 N N . ARG A 1 93 ? -6.562 -8.703 12.023 1.00 95.31 93 ARG A N 1
ATOM 767 C CA . ARG A 1 93 ? -7.663 -8.825 11.060 1.00 95.31 93 ARG A CA 1
ATOM 768 C C . ARG A 1 93 ? -7.152 -8.940 9.623 1.00 95.31 93 ARG A C 1
ATOM 770 O O . ARG A 1 93 ? -7.612 -9.808 8.888 1.00 95.31 93 ARG A O 1
ATOM 777 N N . LEU A 1 94 ? -6.204 -8.092 9.221 1.00 93.94 94 LEU A N 1
ATOM 778 C CA . LEU A 1 94 ? -5.619 -8.145 7.877 1.00 93.94 94 LEU A CA 1
ATOM 779 C C . LEU A 1 94 ? -4.929 -9.477 7.592 1.00 93.94 94 LEU A C 1
ATOM 781 O O . LEU A 1 94 ? -5.021 -9.972 6.473 1.00 93.94 94 LEU A O 1
ATOM 785 N N . GLU A 1 95 ? -4.251 -10.040 8.588 1.00 93.75 95 GLU A N 1
ATOM 786 C CA . GLU A 1 95 ? -3.568 -11.322 8.446 1.00 93.75 95 GLU A CA 1
ATOM 787 C C . GLU A 1 95 ? -4.566 -12.481 8.374 1.00 93.75 95 GLU A C 1
ATOM 789 O O . GLU A 1 95 ? -4.482 -13.325 7.487 1.00 93.75 95 GLU A O 1
ATOM 794 N N . LYS A 1 96 ? -5.587 -12.470 9.238 1.00 95.44 96 LYS A N 1
ATOM 795 C CA . LYS A 1 96 ? -6.652 -13.480 9.243 1.00 95.44 96 LYS A CA 1
ATOM 796 C C . LYS A 1 96 ? -7.403 -13.557 7.912 1.00 95.44 96 LYS A C 1
ATOM 798 O O . LYS A 1 96 ? -7.803 -14.639 7.498 1.00 95.44 96 LYS A O 1
ATOM 803 N N . HIS A 1 97 ? -7.629 -12.413 7.271 1.00 93.12 97 HIS A N 1
ATOM 804 C CA . HIS A 1 97 ? -8.365 -12.317 6.010 1.00 93.12 97 HIS A CA 1
ATOM 805 C C . HIS A 1 97 ? -7.444 -12.240 4.787 1.00 93.12 97 HIS A C 1
ATOM 807 O O . HIS A 1 97 ? -7.881 -11.817 3.714 1.00 93.12 97 HIS A O 1
ATOM 813 N N . HIS A 1 98 ? -6.166 -12.599 4.925 1.00 91.50 98 HIS A N 1
ATOM 814 C CA . HIS A 1 98 ? -5.232 -12.548 3.812 1.00 91.50 98 HIS A CA 1
ATOM 815 C C . HIS A 1 98 ? -5.663 -13.507 2.692 1.00 91.50 98 HIS A C 1
ATOM 817 O O . HIS A 1 98 ? -5.950 -14.677 2.938 1.00 91.50 98 HIS A O 1
ATOM 823 N N . HIS A 1 99 ? -5.740 -12.996 1.460 1.00 90.44 99 HIS A N 1
ATOM 824 C CA . HIS A 1 99 ? -6.033 -13.828 0.296 1.00 90.44 99 HIS A CA 1
ATOM 825 C C . HIS A 1 99 ? -4.806 -14.702 -0.022 1.00 90.44 99 HIS A C 1
ATOM 827 O O . HIS A 1 99 ? -3.702 -14.156 -0.040 1.00 90.44 99 HIS A O 1
ATOM 833 N N . PRO A 1 100 ? -4.964 -16.015 -0.283 1.00 94.19 100 PRO A N 1
ATOM 834 C CA . PRO A 1 100 ? -3.834 -16.909 -0.560 1.00 94.19 100 PRO A CA 1
ATOM 835 C C . PRO A 1 100 ? -3.049 -16.531 -1.826 1.00 94.19 100 PRO A C 1
ATOM 837 O O . PRO A 1 100 ? -1.841 -16.731 -1.873 1.00 94.19 100 PRO A O 1
ATOM 840 N N . ASP A 1 101 ? -3.723 -15.961 -2.826 1.00 90.06 101 ASP A N 1
ATOM 841 C CA . ASP A 1 101 ? -3.121 -15.483 -4.079 1.00 90.06 101 ASP A CA 1
ATOM 842 C C . ASP A 1 101 ? -3.566 -14.039 -4.389 1.00 90.06 101 ASP A C 1
ATOM 844 O O . ASP A 1 101 ? -4.583 -13.828 -5.052 1.00 90.06 101 ASP A O 1
ATOM 848 N N . PRO A 1 102 ? -2.961 -13.014 -3.769 1.00 90.31 102 PRO A N 1
ATOM 849 C CA . PRO A 1 102 ? -3.432 -11.637 -3.898 1.00 90.31 102 PRO A CA 1
ATOM 850 C C . PRO A 1 102 ? -3.205 -11.087 -5.312 1.00 90.31 102 PRO A C 1
ATOM 852 O O . PRO A 1 102 ? -2.207 -11.387 -5.960 1.00 90.31 102 PRO A O 1
ATOM 855 N N . TYR A 1 103 ? -4.075 -10.178 -5.764 1.00 87.31 103 TYR A N 1
ATOM 856 C CA . TYR A 1 103 ? -3.890 -9.536 -7.067 1.00 87.31 103 TYR A CA 1
ATOM 857 C C . TYR A 1 103 ? -2.634 -8.648 -7.084 1.00 87.31 103 TYR A C 1
ATOM 859 O O . TYR A 1 103 ? -2.526 -7.673 -6.329 1.00 87.31 103 TYR A O 1
ATOM 867 N N . ILE A 1 104 ? -1.709 -8.946 -7.999 1.00 85.81 104 ILE A N 1
ATOM 868 C CA . ILE A 1 104 ? -0.480 -8.181 -8.235 1.00 85.81 104 ILE A CA 1
ATOM 869 C C . ILE A 1 104 ? -0.508 -7.634 -9.662 1.00 85.81 104 ILE A C 1
ATOM 871 O O . ILE A 1 104 ? -0.811 -8.347 -10.618 1.00 85.81 104 ILE A O 1
ATOM 875 N N . ALA A 1 105 ? -0.181 -6.348 -9.824 1.00 83.56 105 ALA A N 1
ATOM 876 C CA . ALA A 1 105 ? -0.096 -5.752 -11.152 1.00 83.56 105 ALA A CA 1
ATOM 877 C C . ALA A 1 105 ? 0.987 -6.470 -11.986 1.00 83.56 105 ALA A C 1
ATOM 879 O O . ALA A 1 105 ? 2.078 -6.701 -11.464 1.00 83.56 105 ALA A O 1
ATOM 880 N N . PRO A 1 106 ? 0.749 -6.773 -13.275 1.00 84.94 106 PRO A N 1
ATOM 881 C CA . PRO A 1 106 ? 1.612 -7.682 -14.033 1.00 84.94 106 PRO A CA 1
ATOM 882 C C . PRO A 1 106 ? 3.099 -7.308 -14.058 1.00 84.94 106 PRO A C 1
ATOM 884 O O . PRO A 1 106 ? 3.945 -8.189 -14.003 1.00 84.94 106 PRO A O 1
ATOM 887 N N . TYR A 1 107 ? 3.430 -6.019 -14.138 1.00 78.00 107 TYR A N 1
ATOM 888 C CA . TYR A 1 107 ? 4.811 -5.527 -14.227 1.00 78.00 107 TYR A CA 1
ATOM 889 C C . TYR A 1 107 ? 5.479 -5.286 -12.862 1.00 78.00 107 TYR A C 1
ATOM 891 O O . TYR A 1 107 ? 6.677 -5.029 -12.812 1.00 78.00 107 TYR A O 1
ATOM 899 N N . MET A 1 108 ? 4.726 -5.344 -11.759 1.00 78.19 108 MET A N 1
ATOM 900 C CA . MET A 1 108 ? 5.266 -5.176 -10.406 1.00 78.19 108 MET A CA 1
ATOM 901 C C . MET A 1 108 ? 5.976 -6.456 -9.943 1.00 78.19 108 MET A C 1
ATOM 903 O O . MET A 1 108 ? 5.658 -7.532 -10.447 1.00 78.19 108 MET A O 1
ATOM 907 N N . PRO A 1 109 ? 6.882 -6.393 -8.950 1.00 79.00 109 PRO A N 1
ATOM 908 C CA . PRO A 1 109 ? 7.519 -7.585 -8.397 1.00 79.00 109 PRO A CA 1
ATOM 909 C C . PRO A 1 109 ? 6.473 -8.602 -7.922 1.00 79.00 109 PRO A C 1
ATOM 911 O O . PRO A 1 109 ? 5.555 -8.243 -7.185 1.00 79.00 109 PRO A O 1
ATOM 914 N N . GLY A 1 110 ? 6.606 -9.856 -8.365 1.00 79.75 110 GLY A N 1
ATOM 915 C CA . GLY A 1 110 ? 5.625 -10.925 -8.126 1.00 79.75 110 GLY A CA 1
ATOM 916 C C . GLY A 1 110 ? 4.483 -11.002 -9.150 1.00 79.75 110 GLY A C 1
ATOM 917 O O . GLY A 1 110 ? 3.671 -11.916 -9.078 1.00 79.75 110 GLY A O 1
ATOM 918 N N . GLY A 1 111 ? 4.414 -10.074 -10.107 1.00 80.94 111 GLY A N 1
ATOM 919 C CA . GLY A 1 111 ? 3.480 -10.114 -11.231 1.00 80.94 111 GLY A CA 1
ATOM 920 C C . GLY A 1 111 ? 3.985 -10.969 -12.399 1.00 80.94 111 GLY A C 1
ATOM 921 O O . GLY A 1 111 ? 5.165 -11.300 -12.504 1.00 80.94 111 GLY A O 1
ATOM 922 N N . THR A 1 112 ? 3.088 -11.301 -13.326 1.00 86.75 112 THR A N 1
ATOM 923 C CA . THR A 1 112 ? 3.356 -12.228 -14.443 1.00 86.75 112 THR A CA 1
ATOM 924 C C . THR A 1 112 ? 4.277 -11.682 -15.542 1.00 86.75 112 THR A C 1
ATOM 926 O O . THR A 1 112 ? 4.862 -12.457 -16.295 1.00 86.75 112 THR A O 1
ATOM 929 N N . LEU A 1 113 ? 4.406 -10.360 -15.671 1.00 85.25 113 LEU A N 1
ATOM 930 C CA . LEU A 1 113 ? 5.273 -9.681 -16.646 1.00 85.25 113 LEU A CA 1
ATOM 931 C C . LEU A 1 113 ? 6.550 -9.120 -16.009 1.00 85.25 113 LEU A C 1
ATOM 933 O O . LEU A 1 113 ? 7.362 -8.506 -16.709 1.00 85.25 113 LEU A O 1
ATOM 937 N N . PHE A 1 114 ? 6.742 -9.318 -14.704 1.00 80.38 114 PHE A N 1
ATOM 938 C CA . PHE A 1 114 ? 7.917 -8.833 -13.999 1.00 80.38 114 PHE A CA 1
ATOM 939 C C . PHE A 1 114 ? 9.190 -9.444 -14.589 1.00 80.38 114 PHE A C 1
ATOM 941 O O . PHE A 1 114 ? 9.309 -10.661 -14.704 1.00 80.38 114 PHE A O 1
ATOM 948 N N . MET A 1 115 ? 10.132 -8.587 -14.994 1.00 78.56 115 MET A N 1
ATOM 949 C CA . MET A 1 115 ? 11.404 -8.985 -15.615 1.00 78.56 115 MET A CA 1
ATOM 950 C C . MET A 1 115 ? 11.260 -9.912 -16.837 1.00 78.56 115 MET A C 1
ATOM 952 O O . MET A 1 115 ? 12.198 -10.624 -17.182 1.00 78.56 115 MET A O 1
ATOM 956 N N . ARG A 1 116 ? 10.115 -9.887 -17.536 1.00 83.56 116 ARG A N 1
ATOM 957 C CA . ARG A 1 116 ? 9.929 -10.673 -18.766 1.00 83.56 116 ARG A CA 1
ATOM 958 C C . ARG A 1 116 ? 10.808 -10.173 -19.916 1.00 83.56 116 ARG A C 1
ATOM 960 O O . ARG A 1 116 ? 11.287 -10.975 -20.708 1.00 83.56 116 ARG A O 1
ATOM 967 N N . ASN A 1 117 ? 10.992 -8.856 -20.020 1.00 80.88 117 ASN A N 1
ATOM 968 C CA . ASN A 1 117 ? 11.892 -8.226 -20.987 1.00 80.88 117 ASN A CA 1
ATOM 969 C C . ASN A 1 117 ? 12.740 -7.152 -20.284 1.00 80.88 117 ASN A C 1
ATOM 971 O O . ASN A 1 117 ? 12.427 -5.962 -20.387 1.00 80.88 117 ASN A O 1
ATOM 975 N N . PRO A 1 118 ? 13.747 -7.553 -19.489 1.00 74.25 118 PRO A N 1
ATOM 976 C CA . PRO A 1 118 ? 14.616 -6.598 -18.830 1.00 74.25 118 PRO A CA 1
ATOM 977 C C . PRO A 1 118 ? 15.480 -5.908 -19.889 1.00 74.25 118 PRO A C 1
ATOM 979 O O . PRO A 1 118 ? 16.039 -6.556 -20.773 1.00 74.25 118 PRO A O 1
ATOM 982 N N . THR A 1 119 ? 15.614 -4.586 -19.801 1.00 69.94 119 THR A N 1
ATOM 983 C CA . THR A 1 119 ? 16.583 -3.872 -20.635 1.00 69.94 119 THR A CA 1
ATOM 984 C C . THR A 1 119 ? 17.986 -4.330 -20.254 1.00 69.94 119 THR A C 1
ATOM 986 O O . THR A 1 119 ? 18.339 -4.301 -19.071 1.00 69.94 119 THR A O 1
ATOM 989 N N . PHE A 1 120 ? 18.800 -4.722 -21.232 1.00 69.62 120 PHE A N 1
ATOM 990 C CA . PHE A 1 120 ? 20.213 -4.978 -20.977 1.00 69.62 120 PHE A CA 1
ATOM 991 C C . PHE A 1 120 ? 20.876 -3.708 -20.451 1.00 69.62 120 PHE A C 1
ATOM 993 O O . PHE A 1 120 ? 20.620 -2.612 -20.952 1.00 69.62 120 PHE A O 1
ATOM 1000 N N . GLN A 1 121 ? 21.740 -3.850 -19.447 1.00 71.62 121 GLN A N 1
ATOM 1001 C CA . GLN A 1 121 ? 22.542 -2.724 -18.991 1.00 71.62 121 GLN A CA 1
ATOM 1002 C C . GLN A 1 121 ? 23.457 -2.292 -20.146 1.00 71.62 121 GLN A C 1
ATOM 1004 O O . GLN A 1 121 ? 24.231 -3.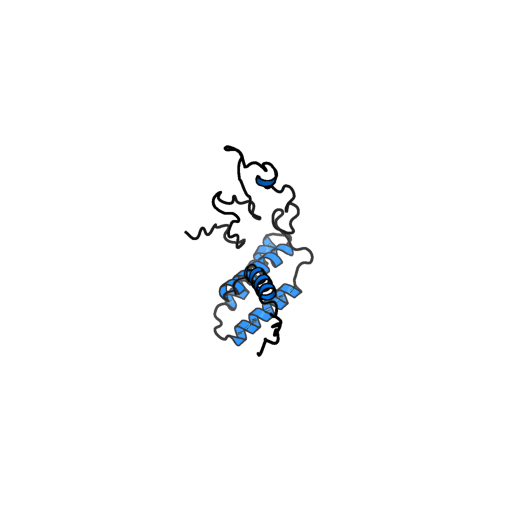123 -20.626 1.00 71.62 121 GLN A O 1
ATOM 1009 N N . PRO A 1 122 ? 23.413 -1.024 -20.598 1.00 71.25 122 PRO A N 1
ATOM 1010 C CA . PRO A 1 122 ? 24.214 -0.581 -21.740 1.00 71.25 122 PRO A CA 1
ATOM 1011 C C . PRO A 1 122 ? 25.717 -0.842 -21.564 1.00 71.25 122 PRO A C 1
ATOM 1013 O O . PRO A 1 122 ? 26.407 -1.159 -22.524 1.00 71.25 122 PRO A O 1
ATOM 1016 N N . VAL A 1 123 ? 26.213 -0.793 -20.324 1.00 74.19 123 VAL A N 1
ATOM 1017 C CA . VAL A 1 123 ? 27.609 -1.111 -19.975 1.00 74.19 123 VAL A CA 1
ATOM 1018 C C . VAL A 1 123 ? 27.993 -2.547 -20.354 1.00 74.19 123 VAL A C 1
ATOM 1020 O O . VAL A 1 123 ? 29.114 -2.781 -20.790 1.00 74.19 123 VAL A O 1
ATOM 1023 N N . ALA A 1 124 ? 27.069 -3.506 -20.243 1.00 78.06 124 ALA A N 1
ATOM 1024 C CA . ALA A 1 124 ? 27.330 -4.897 -20.606 1.00 78.06 124 ALA A CA 1
ATOM 1025 C C . ALA A 1 124 ? 27.433 -5.102 -22.129 1.00 78.06 124 ALA A C 1
ATOM 1027 O O . ALA A 1 124 ? 28.157 -5.989 -22.572 1.00 78.06 124 ALA A O 1
ATOM 1028 N N . LEU A 1 125 ? 26.732 -4.289 -22.932 1.00 78.12 125 LEU A N 1
ATOM 1029 C CA . LEU A 1 125 ? 26.831 -4.331 -24.398 1.00 78.12 125 LEU A CA 1
ATOM 1030 C C . LEU A 1 125 ? 28.075 -3.605 -24.920 1.00 78.12 125 LEU A C 1
ATOM 1032 O O . LEU A 1 125 ? 28.637 -4.009 -25.936 1.00 78.12 125 LEU A O 1
ATOM 1036 N N . TYR A 1 126 ? 28.487 -2.531 -24.247 1.00 82.25 126 TYR A N 1
ATOM 1037 C CA . TYR A 1 126 ? 29.563 -1.656 -24.700 1.00 82.25 126 TYR A CA 1
ATOM 1038 C C . TYR A 1 126 ? 30.683 -1.574 -23.650 1.00 82.25 126 TYR A C 1
ATOM 1040 O O . TYR A 1 126 ? 30.776 -0.576 -22.928 1.00 82.25 126 TYR A O 1
ATOM 1048 N N . PRO A 1 127 ? 31.571 -2.587 -23.572 1.00 80.50 127 PRO A N 1
ATOM 1049 C CA . PRO A 1 127 ? 32.654 -2.612 -22.585 1.00 80.50 127 PRO A CA 1
ATOM 1050 C C . PRO A 1 127 ? 33.648 -1.454 -22.762 1.00 80.50 127 PRO A C 1
ATOM 1052 O O . PRO A 1 127 ? 34.276 -1.023 -21.801 1.00 80.50 127 PRO A O 1
ATOM 1055 N N . ASN A 1 128 ? 33.750 -0.911 -23.978 1.00 85.50 128 ASN A N 1
ATOM 1056 C CA . ASN A 1 128 ? 34.659 0.183 -24.328 1.00 85.50 128 ASN A CA 1
ATOM 1057 C C . ASN A 1 128 ? 34.027 1.579 -24.155 1.00 85.50 128 ASN A C 1
ATOM 1059 O O . ASN A 1 128 ? 34.617 2.573 -24.570 1.00 85.50 128 ASN A O 1
ATOM 1063 N N . GLY A 1 129 ? 32.827 1.655 -23.570 1.00 81.88 129 GLY A N 1
ATOM 1064 C CA . GLY A 1 129 ? 32.057 2.888 -23.415 1.00 81.88 129 GLY A CA 1
ATOM 1065 C C . GLY A 1 129 ? 30.837 2.945 -24.336 1.00 81.88 129 GLY A C 1
ATOM 1066 O O . GLY A 1 129 ? 30.859 2.460 -25.465 1.00 81.88 129 GLY A O 1
ATOM 1067 N N . ILE A 1 130 ? 29.749 3.530 -23.830 1.00 79.00 130 ILE A N 1
ATOM 1068 C CA . ILE A 1 130 ? 28.458 3.618 -24.527 1.00 79.00 130 ILE A CA 1
ATOM 1069 C C . ILE A 1 130 ? 28.558 4.670 -25.651 1.00 79.00 130 ILE A C 1
ATOM 1071 O O . ILE A 1 130 ? 28.837 5.828 -25.331 1.00 79.00 130 ILE A O 1
ATOM 1075 N N . PRO A 1 131 ? 28.308 4.320 -26.930 1.00 84.25 131 PRO A N 1
ATOM 1076 C CA . PRO A 1 131 ? 28.372 5.266 -28.045 1.00 84.25 131 PRO A CA 1
ATOM 1077 C C . PRO A 1 131 ? 27.369 6.423 -27.926 1.00 84.25 131 PRO A C 1
ATOM 1079 O O . PRO A 1 131 ? 26.251 6.255 -27.427 1.00 84.25 131 PRO A O 1
ATOM 1082 N N . GLU A 1 132 ? 27.753 7.595 -28.433 1.00 78.75 132 GLU A N 1
ATOM 1083 C CA . GLU A 1 132 ? 26.902 8.785 -28.493 1.00 78.75 132 GLU A CA 1
ATOM 1084 C C . GLU A 1 132 ? 25.747 8.545 -29.486 1.00 78.75 132 GLU A C 1
ATOM 1086 O O . GLU A 1 132 ? 25.970 8.264 -30.661 1.00 78.75 132 GLU A O 1
ATOM 1091 N N . GLY A 1 133 ? 24.503 8.554 -28.993 1.00 75.00 133 GLY A N 1
ATOM 1092 C CA . GLY A 1 133 ? 23.296 8.223 -29.769 1.00 75.00 133 GLY A CA 1
ATOM 1093 C C . GLY A 1 133 ? 22.600 6.918 -29.362 1.00 75.00 133 GLY A C 1
ATOM 1094 O O . GLY A 1 133 ? 21.444 6.705 -29.730 1.00 75.00 133 GLY A O 1
ATOM 1095 N N . VAL A 1 134 ? 23.238 6.068 -28.549 1.00 70.62 134 VAL A N 1
ATOM 1096 C CA . VAL A 1 134 ? 22.561 4.911 -27.943 1.00 70.62 134 VAL A CA 1
ATOM 1097 C C . VAL A 1 134 ? 21.781 5.365 -26.712 1.00 70.62 134 VAL A C 1
ATOM 1099 O O . VAL A 1 134 ? 22.320 6.025 -25.823 1.00 70.62 134 VAL A O 1
ATOM 1102 N N . SER A 1 135 ? 20.501 4.995 -26.632 1.00 64.44 135 SER A N 1
ATOM 1103 C CA . SER A 1 135 ? 19.665 5.357 -25.490 1.00 64.44 135 SER A CA 1
ATOM 1104 C C . SER A 1 135 ? 20.185 4.700 -24.209 1.00 64.44 135 SER A C 1
ATOM 1106 O O . SER A 1 135 ? 20.128 3.478 -24.074 1.00 64.44 135 SER A O 1
ATOM 1108 N N . LYS A 1 136 ? 20.603 5.505 -23.227 1.00 65.94 136 LYS A N 1
ATOM 1109 C CA . LYS A 1 136 ? 20.969 5.046 -21.875 1.00 65.94 136 LYS A CA 1
ATOM 1110 C C . LYS A 1 136 ? 19.751 4.759 -20.989 1.00 65.94 136 LYS A C 1
ATOM 1112 O O . LYS A 1 136 ? 19.909 4.626 -19.781 1.00 65.94 136 LYS A O 1
ATOM 1117 N N . ARG A 1 137 ? 18.549 4.673 -21.582 1.00 60.16 137 ARG A N 1
ATOM 1118 C CA . ARG A 1 137 ? 17.268 4.545 -20.875 1.00 60.16 137 ARG A CA 1
ATOM 1119 C C . ARG A 1 137 ? 17.334 3.408 -19.862 1.00 60.16 137 ARG A C 1
ATOM 1121 O O . ARG A 1 137 ? 17.335 2.237 -20.232 1.00 60.16 137 ARG A O 1
ATOM 1128 N N . ARG A 1 138 ? 17.349 3.779 -18.587 1.00 66.25 138 ARG A N 1
ATOM 1129 C CA . ARG A 1 138 ? 17.115 2.871 -17.468 1.00 66.25 138 ARG A CA 1
ATOM 1130 C C . ARG A 1 138 ? 15.649 3.005 -17.091 1.00 66.25 138 ARG A C 1
ATOM 1132 O O . ARG A 1 138 ? 15.122 4.115 -17.015 1.00 66.25 138 ARG A O 1
ATOM 1139 N N . ILE A 1 139 ? 14.984 1.873 -16.916 1.00 66.88 139 ILE A N 1
ATOM 1140 C CA . ILE A 1 139 ? 13.566 1.821 -16.576 1.00 66.88 139 ILE A CA 1
ATOM 1141 C C . ILE A 1 139 ? 13.451 1.363 -15.120 1.00 66.88 139 ILE A C 1
ATOM 1143 O O . ILE A 1 139 ? 14.084 0.384 -14.726 1.00 66.88 139 ILE A O 1
ATOM 1147 N N . ASN A 1 140 ? 12.660 2.075 -14.320 1.00 66.56 140 ASN A N 1
ATOM 1148 C CA . ASN A 1 140 ? 12.322 1.671 -12.957 1.00 66.56 140 ASN A CA 1
ATOM 1149 C C . ASN A 1 140 ? 11.386 0.456 -12.932 1.00 66.56 140 ASN A C 1
ATOM 1151 O O . ASN A 1 140 ? 10.767 0.088 -13.926 1.00 66.56 140 ASN A O 1
ATOM 1155 N N . ILE A 1 141 ? 11.207 -0.126 -11.745 1.00 61.41 141 ILE A N 1
ATOM 1156 C CA . ILE A 1 141 ? 10.282 -1.246 -11.499 1.00 61.41 141 ILE A CA 1
ATOM 1157 C C . ILE A 1 141 ? 8.835 -0.918 -11.929 1.00 61.41 141 ILE A C 1
ATOM 1159 O O . ILE A 1 141 ? 8.084 -1.803 -12.329 1.00 61.41 141 ILE A O 1
ATOM 1163 N N . ASP A 1 142 ? 8.432 0.349 -11.863 1.00 58.72 142 ASP A N 1
ATOM 1164 C CA . ASP A 1 142 ? 7.110 0.844 -12.260 1.00 58.72 142 ASP A CA 1
ATOM 1165 C C . ASP A 1 142 ? 7.028 1.297 -13.730 1.00 58.72 142 ASP A C 1
ATOM 1167 O O . ASP A 1 142 ? 6.040 1.913 -14.131 1.00 58.72 142 ASP A O 1
ATOM 1171 N N . MET A 1 143 ? 8.035 0.960 -14.539 1.00 62.88 143 MET A N 1
ATOM 1172 C CA . MET A 1 143 ? 8.157 1.298 -15.958 1.00 62.88 143 MET A CA 1
ATOM 1173 C C . MET A 1 143 ? 8.416 2.784 -16.265 1.00 62.88 143 MET A C 1
ATOM 1175 O O . MET A 1 143 ? 8.381 3.175 -17.434 1.00 62.88 143 MET A O 1
ATOM 1179 N N . SER A 1 144 ? 8.712 3.624 -15.265 1.00 66.94 144 SER A N 1
ATOM 1180 C CA . SER A 1 144 ? 9.106 5.016 -15.514 1.00 66.94 144 SER A CA 1
ATOM 1181 C C . SER A 1 144 ? 10.556 5.134 -15.993 1.00 66.94 144 SER A C 1
ATOM 1183 O O . SER A 1 144 ? 11.412 4.340 -15.601 1.00 66.94 144 SER A O 1
ATOM 1185 N N . ASN A 1 145 ? 10.870 6.181 -16.761 1.00 64.94 145 ASN A N 1
ATOM 1186 C CA . ASN A 1 145 ? 12.255 6.487 -17.129 1.00 64.94 145 ASN A CA 1
ATOM 1187 C C . ASN A 1 145 ? 13.028 7.034 -15.919 1.00 64.94 145 ASN A C 1
ATOM 1189 O O . ASN A 1 145 ? 12.537 7.930 -15.232 1.00 64.94 145 ASN A O 1
ATOM 1193 N N . VAL A 1 146 ? 14.239 6.527 -15.691 1.00 66.62 146 VAL A N 1
ATOM 1194 C CA . VAL A 1 146 ? 15.218 7.141 -14.784 1.00 66.62 146 VAL A CA 1
ATOM 1195 C C . VAL A 1 146 ? 15.942 8.251 -15.553 1.00 66.62 146 VAL A C 1
ATOM 1197 O O . VAL A 1 146 ? 16.380 7.992 -16.680 1.00 66.62 146 VAL A O 1
ATOM 1200 N N . PRO A 1 147 ? 16.048 9.469 -14.996 1.00 68.75 147 PRO A N 1
ATOM 1201 C CA . PRO A 1 147 ? 16.885 10.525 -15.558 1.00 68.75 147 PRO A CA 1
ATOM 1202 C C . PRO A 1 147 ? 18.337 10.062 -15.781 1.00 68.75 147 PRO A C 1
ATOM 1204 O O . PRO A 1 147 ? 18.850 9.236 -15.029 1.00 68.75 147 PRO A O 1
ATOM 1207 N N . ASP A 1 148 ? 19.009 10.568 -16.819 1.00 67.69 148 ASP A N 1
ATOM 1208 C CA . ASP A 1 148 ? 20.355 10.100 -17.197 1.00 67.69 148 ASP A CA 1
ATOM 1209 C C . ASP A 1 148 ? 21.439 10.427 -16.146 1.00 67.69 148 ASP A C 1
ATOM 1211 O O . ASP A 1 148 ? 22.499 9.792 -16.136 1.00 67.69 148 ASP A O 1
ATOM 1215 N N . ASP A 1 149 ? 21.174 11.404 -15.276 1.00 69.38 149 ASP A N 1
ATOM 1216 C CA . ASP A 1 149 ? 22.012 11.879 -14.173 1.00 69.38 149 ASP A CA 1
ATOM 1217 C C . ASP A 1 149 ? 21.926 11.018 -12.900 1.00 69.38 149 ASP A C 1
ATOM 1219 O O . ASP A 1 149 ? 22.822 11.091 -12.057 1.00 69.38 149 ASP A O 1
ATOM 1223 N N . GLU A 1 150 ? 20.912 10.155 -12.770 1.00 63.09 150 GLU A N 1
ATOM 1224 C CA . GLU A 1 150 ? 20.724 9.292 -11.599 1.00 63.09 150 GLU A CA 1
ATOM 1225 C C . GLU A 1 150 ? 21.047 7.812 -11.897 1.00 63.09 150 GLU A C 1
ATOM 1227 O O . GLU A 1 150 ? 20.717 7.255 -12.946 1.00 63.09 150 GLU A O 1
ATOM 1232 N N . GLU A 1 151 ? 21.703 7.129 -10.950 1.00 55.81 151 GLU A N 1
ATOM 1233 C CA . GLU A 1 151 ? 22.034 5.699 -11.074 1.00 55.81 151 GLU A CA 1
ATOM 1234 C C . GLU A 1 151 ? 20.809 4.795 -10.839 1.00 55.81 151 GLU A C 1
ATOM 1236 O O . GLU A 1 151 ? 20.637 3.778 -11.515 1.00 55.81 151 GLU A O 1
ATOM 1241 N N . TYR A 1 152 ? 19.948 5.196 -9.904 1.00 52.31 152 TYR A N 1
ATOM 1242 C CA . TYR A 1 152 ? 18.681 4.575 -9.537 1.00 52.31 152 TYR A CA 1
ATOM 1243 C C . TYR A 1 152 ? 17.714 5.698 -9.162 1.00 52.31 152 TYR A C 1
ATOM 1245 O O . TYR A 1 152 ? 18.079 6.579 -8.384 1.00 52.31 152 TYR A O 1
ATOM 1253 N N . ALA A 1 153 ? 16.476 5.671 -9.659 1.00 52.44 153 ALA A N 1
ATOM 1254 C CA . ALA A 1 153 ? 15.494 6.618 -9.149 1.00 52.44 153 ALA A CA 1
ATOM 1255 C C . ALA A 1 153 ? 15.218 6.311 -7.672 1.00 52.44 153 ALA A C 1
ATOM 1257 O O . ALA A 1 153 ? 15.208 5.151 -7.241 1.00 52.44 153 ALA A O 1
ATOM 1258 N N . ARG A 1 154 ? 14.953 7.355 -6.887 1.00 50.72 154 ARG A N 1
ATOM 1259 C CA . ARG A 1 154 ? 14.521 7.262 -5.484 1.00 50.72 154 ARG A CA 1
ATOM 1260 C C . ARG A 1 154 ? 13.104 6.683 -5.392 1.00 50.72 154 ARG A C 1
ATOM 1262 O O . ARG A 1 154 ? 12.156 7.369 -5.016 1.00 50.72 154 ARG A O 1
ATOM 1269 N N . VAL A 1 155 ? 12.915 5.424 -5.776 1.00 45.19 155 VAL A N 1
ATOM 1270 C CA . VAL A 1 155 ? 11.582 4.826 -5.841 1.00 45.19 155 VAL A CA 1
ATOM 1271 C C . VAL A 1 155 ? 11.150 4.365 -4.450 1.00 45.19 155 VAL A C 1
ATOM 1273 O O . VAL A 1 155 ? 11.319 3.210 -4.064 1.00 45.19 155 VAL A O 1
ATOM 1276 N N . PHE A 1 156 ? 10.519 5.265 -3.697 1.00 43.69 156 PHE A N 1
ATOM 1277 C CA . PHE A 1 156 ? 9.565 4.862 -2.668 1.00 43.69 156 PHE A CA 1
ATOM 1278 C C . PHE A 1 156 ? 8.209 4.672 -3.357 1.00 43.69 156 PHE A C 1
ATOM 1280 O O . PHE A 1 156 ? 7.484 5.635 -3.595 1.00 43.69 156 PHE A O 1
ATOM 1287 N N . VAL A 1 157 ? 7.871 3.432 -3.730 1.00 43.19 157 VAL A N 1
ATOM 1288 C CA . VAL A 1 157 ? 6.592 3.133 -4.396 1.00 43.19 157 VAL A CA 1
ATOM 1289 C C . VAL A 1 157 ? 5.432 3.357 -3.416 1.00 43.19 157 VAL A C 1
ATOM 1291 O O . VAL A 1 157 ? 5.030 2.454 -2.681 1.00 43.19 157 VAL A O 1
ATOM 1294 N N . ASP A 1 158 ? 4.851 4.557 -3.413 1.00 41.62 158 ASP A N 1
ATOM 1295 C CA . ASP A 1 158 ? 3.479 4.767 -2.957 1.00 41.62 158 ASP A CA 1
ATOM 1296 C C . ASP A 1 158 ? 2.548 4.637 -4.168 1.00 41.62 158 ASP A C 1
ATOM 1298 O O . ASP A 1 158 ? 2.411 5.557 -4.975 1.00 41.62 158 ASP A O 1
ATOM 1302 N N . SER A 1 159 ? 1.903 3.474 -4.304 1.00 39.66 159 SER A N 1
ATOM 1303 C CA . SER A 1 159 ? 1.051 3.144 -5.458 1.00 39.66 159 SER A CA 1
ATOM 1304 C C . SER A 1 159 ? -0.137 4.093 -5.660 1.00 39.66 159 SER A C 1
ATOM 1306 O O . SER A 1 159 ? -0.863 3.937 -6.637 1.00 39.66 159 SER A O 1
ATOM 1308 N N . ALA A 1 160 ? -0.400 4.996 -4.710 1.00 39.91 160 ALA A N 1
ATOM 1309 C CA . ALA A 1 160 ? -1.525 5.919 -4.753 1.00 39.91 160 ALA A CA 1
ATOM 1310 C C . ALA A 1 160 ? -1.235 7.214 -5.532 1.00 39.91 160 ALA A C 1
ATOM 1312 O O . ALA A 1 160 ? -2.154 7.728 -6.159 1.00 39.91 160 ALA A O 1
ATOM 1313 N N . ASN A 1 161 ? 0.003 7.731 -5.530 1.00 36.38 161 ASN A N 1
ATOM 1314 C CA . ASN A 1 161 ? 0.270 9.074 -6.070 1.00 36.38 161 ASN A CA 1
ATOM 1315 C C . ASN A 1 161 ? 0.943 9.095 -7.448 1.00 36.38 161 ASN A C 1
ATOM 1317 O O . ASN A 1 161 ? 0.833 10.113 -8.119 1.00 36.38 161 ASN A O 1
ATOM 1321 N N . LYS A 1 162 ? 1.620 8.019 -7.890 1.00 41.25 162 LYS A N 1
ATOM 1322 C CA . LYS A 1 162 ? 2.379 7.981 -9.168 1.00 41.25 162 LYS A CA 1
ATOM 1323 C C . LYS A 1 162 ? 3.178 9.277 -9.448 1.00 41.25 162 LYS A C 1
ATOM 1325 O O . LYS A 1 162 ? 3.278 9.709 -10.593 1.00 41.25 162 LYS A O 1
ATOM 1330 N N . GLN A 1 163 ? 3.684 9.937 -8.404 1.00 30.47 163 GLN A N 1
ATOM 1331 C CA . GLN A 1 163 ? 4.294 11.262 -8.504 1.00 30.47 163 GLN A CA 1
ATOM 1332 C C . GLN A 1 163 ? 5.760 11.167 -8.096 1.00 30.47 163 GLN A C 1
ATOM 1334 O O . GLN A 1 163 ? 6.078 10.652 -7.022 1.00 30.47 163 GLN A O 1
ATOM 1339 N N . TYR A 1 164 ? 6.631 11.642 -8.983 1.00 37.16 164 TYR A N 1
ATOM 1340 C CA . TYR A 1 164 ? 8.074 11.702 -8.791 1.00 37.16 164 TYR A CA 1
ATOM 1341 C C . TYR A 1 164 ? 8.393 12.822 -7.800 1.00 37.16 164 TYR A C 1
ATOM 1343 O O . TYR A 1 164 ? 8.143 13.991 -8.090 1.00 37.16 164 TYR A O 1
ATOM 1351 N N . TRP A 1 165 ? 8.943 12.484 -6.636 1.00 34.12 165 TRP A N 1
ATOM 1352 C CA . TRP A 1 165 ? 9.598 13.483 -5.795 1.00 34.12 165 TRP A CA 1
ATOM 1353 C C . TRP A 1 165 ? 11.040 13.592 -6.278 1.00 34.12 165 TRP A C 1
ATOM 1355 O O . TRP A 1 165 ? 11.905 12.822 -5.868 1.00 34.12 165 TRP A O 1
ATOM 1365 N N . ILE A 1 166 ? 11.269 14.516 -7.212 1.00 31.16 166 ILE A N 1
ATOM 1366 C CA . ILE A 1 166 ? 12.603 15.073 -7.424 1.00 31.16 166 ILE A CA 1
ATOM 1367 C C . ILE A 1 166 ? 12.780 16.061 -6.273 1.00 31.16 166 ILE A C 1
ATOM 1369 O O . ILE A 1 166 ? 12.273 17.183 -6.340 1.00 31.16 166 ILE A O 1
ATOM 1373 N N . ASP A 1 167 ? 13.410 15.625 -5.182 1.00 30.47 167 ASP A N 1
ATOM 1374 C CA . ASP A 1 167 ? 13.949 16.585 -4.221 1.00 30.47 167 ASP A CA 1
ATOM 1375 C C . ASP A 1 167 ? 15.025 17.370 -4.977 1.00 30.47 167 ASP A C 1
ATOM 1377 O O . ASP A 1 167 ? 16.060 16.804 -5.335 1.00 30.47 167 ASP A O 1
ATOM 1381 N N . LYS A 1 168 ? 14.720 18.631 -5.294 1.00 31.09 168 LYS A N 1
ATOM 1382 C CA . LYS A 1 168 ? 15.707 19.588 -5.798 1.00 31.09 1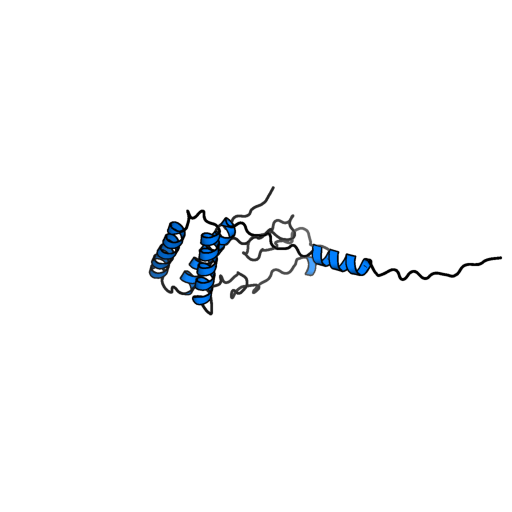68 LYS A CA 1
ATOM 1383 C C . LYS A 1 168 ? 16.789 19.840 -4.757 1.00 31.09 168 LYS A C 1
ATOM 1385 O O . LYS A 1 168 ? 16.436 19.907 -3.558 1.00 31.09 168 LYS A O 1
#

Foldseek 3Di:
DDDDDPDPPPPPPVVVVVVVVVVVVVPDDDDDDDPVRLVVVLLVLVLQLLVQPDPDPVSSVVVNVVSVVVCVVVVPDPDPVVVVVVSVVSVVVSVVSHDPDGDDDQLAVVHVCPVVPADPQQCVVCVPDRDDPDDNFDADSVRDTDPPPDPHAPDPDPVPPPDRPPPD

InterPro domains:
  IPR008011 Complex 1 LYR protein domain [PF05347] (37-95)
  IPR033034 NADH dehydrogenase [ubiquinone] 1 beta subcomplex subunit 9 [PTHR12868] (25-122)
  IPR045292 NDUFB9, LYR domain [cd20263] (35-111)

Radius of gyration: 25.87 Å; chains: 1; bounding box: 95×36×57 Å

Organism: NCBI:txid89044

Sequence (168 aa):
MALHLLFLSTQKDTRMNQAFQAAAAAYKFAPTLTHKQEVMRMYRRSLRLVNSWAENRDVFNEEALKVREEFNQNKNHTEPAKIARLMREARERLEKHHHPDPYIAPYMPGGTLFMRNPTFQPVALYPNGIPEGVSKRRINIDMSNVPDDEEYARVFVDSANKQYWIDK

Secondary structure (DSSP, 8-state):
-------------HHHHHHHHHHHHHS-PPPPPPHHHHHHHHHHHHHHHHHHH-SSHHHHHHHHHHHHHHHHHTTT---HHHHHHHHHHHHHHHHHT--SS----TTSTTSTTTTSSPPPPHHHH-TT-PPTTS---EE-TTSPEEPTT-SS------TTT-------

pLDDT: mean 75.97, std 19.78, range [30.47, 98.0]